Protein AF-A0A929J485-F1 (afdb_monomer)

Nearest PDB structures (foldseek):
  4g6z-assembly1_A  TM=6.618E-01  e=1.091E-04  Burkholderia thailandensis E264
  2o5r-assembly1_A  TM=6.801E-01  e=1.210E-03  Thermotoga maritima
  8vc5-assembly1_B  TM=6.581E-01  e=8.660E-04  Pseudomonas aeruginosa PAO1
  8vc5-assembly1_A  TM=6.500E-01  e=1.058E-03  Pseudomonas aeruginosa PAO1
  1g59-assembly1_A  TM=6.738E-01  e=6.876E-03  Thermus thermophilus

Structure (mmCIF, N/CA/C/O backbone):
data_AF-A0A929J485-F1
#
_entry.id   AF-A0A929J485-F1
#
loop_
_atom_site.group_PDB
_atom_site.id
_atom_site.type_symbol
_atom_site.label_atom_id
_atom_site.label_alt_id
_atom_site.label_comp_id
_atom_site.label_asym_id
_atom_site.label_entity_id
_atom_site.label_seq_id
_atom_site.pdbx_PDB_ins_code
_atom_site.Cartn_x
_atom_site.Cartn_y
_atom_site.Cartn_z
_atom_site.occupancy
_atom_site.B_iso_or_equiv
_atom_site.auth_seq_id
_atom_site.auth_comp_id
_atom_site.auth_asym_id
_atom_site.auth_atom_id
_atom_site.pdbx_PDB_model_num
ATOM 1 N N . VAL A 1 1 ? -3.885 3.466 6.305 1.00 93.06 1 VAL A N 1
ATOM 2 C CA . VAL A 1 1 ? -3.602 2.458 5.254 1.00 93.06 1 VAL A CA 1
ATOM 3 C C . VAL A 1 1 ? -2.599 1.453 5.808 1.00 93.06 1 VAL A C 1
ATOM 5 O O . VAL A 1 1 ? -1.688 1.890 6.500 1.00 93.06 1 VAL A O 1
ATOM 8 N N . ARG A 1 2 ? -2.792 0.143 5.604 1.00 93.56 2 ARG A N 1
ATOM 9 C CA . ARG A 1 2 ? -1.919 -0.943 6.115 1.00 93.56 2 ARG A CA 1
ATOM 10 C C . ARG A 1 2 ? -2.146 -2.247 5.340 1.00 93.56 2 ARG A C 1
ATOM 12 O O . ARG A 1 2 ? -3.053 -2.266 4.529 1.00 93.56 2 ARG A O 1
ATOM 19 N N . GLY A 1 3 ? -1.383 -3.314 5.577 1.00 91.69 3 GLY A N 1
ATOM 20 C CA . GLY A 1 3 ? -1.604 -4.615 4.918 1.00 91.69 3 GLY A CA 1
ATOM 21 C C . GLY A 1 3 ? -2.921 -5.306 5.311 1.00 91.69 3 GLY A C 1
ATOM 22 O O . GLY A 1 3 ? -3.513 -5.012 6.361 1.00 91.69 3 GLY A O 1
ATOM 23 N N . SER A 1 4 ? -3.406 -6.216 4.459 1.00 92.12 4 SER A N 1
ATOM 24 C CA . SER A 1 4 ? -4.599 -7.035 4.724 1.00 92.12 4 SER A CA 1
ATOM 25 C C . SER A 1 4 ? -4.373 -8.119 5.782 1.00 92.12 4 SER A C 1
ATOM 27 O O . SER A 1 4 ? -5.336 -8.581 6.382 1.00 92.12 4 SER A O 1
ATOM 29 N N . ASP A 1 5 ? -3.123 -8.416 6.146 1.00 90.00 5 ASP A N 1
ATOM 30 C CA . ASP A 1 5 ? -2.787 -9.255 7.304 1.00 90.00 5 ASP A CA 1
ATOM 31 C C . ASP A 1 5 ? -3.284 -8.684 8.643 1.00 90.00 5 ASP A C 1
ATOM 33 O O 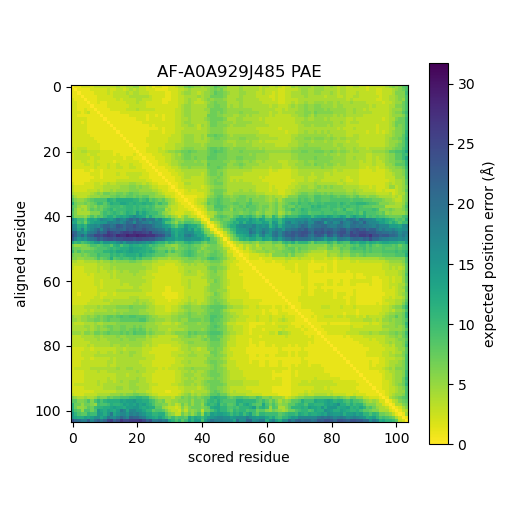. ASP A 1 5 ? -3.414 -9.409 9.625 1.00 90.00 5 ASP A O 1
ATOM 37 N N . LEU A 1 6 ? -3.603 -7.388 8.692 1.00 92.62 6 LEU A N 1
ATOM 38 C CA . LEU A 1 6 ? -4.169 -6.731 9.871 1.00 92.62 6 LEU A CA 1
ATOM 39 C C . LEU A 1 6 ? -5.697 -6.591 9.827 1.00 92.62 6 LEU A C 1
ATOM 41 O O . LEU A 1 6 ? -6.267 -5.963 10.725 1.00 92.62 6 LEU A O 1
ATOM 45 N N . LEU A 1 7 ? -6.370 -7.135 8.808 1.00 93.00 7 LEU A N 1
ATOM 46 C CA . LEU A 1 7 ? -7.811 -6.962 8.605 1.00 93.00 7 LEU A CA 1
ATOM 47 C C . LEU A 1 7 ? -8.619 -7.498 9.794 1.00 93.00 7 LEU A C 1
ATOM 49 O O . LEU A 1 7 ? -9.386 -6.734 10.384 1.00 93.00 7 LEU A O 1
ATOM 53 N N . ASP A 1 8 ? -8.327 -8.715 10.256 1.00 94.12 8 ASP A N 1
ATOM 54 C CA . ASP A 1 8 ? -9.014 -9.374 11.384 1.00 94.12 8 ASP A CA 1
ATOM 55 C C . ASP A 1 8 ? -8.795 -8.686 12.742 1.00 94.12 8 ASP A C 1
ATOM 57 O O . ASP A 1 8 ? -9.523 -8.899 13.717 1.00 94.12 8 ASP A O 1
ATOM 61 N N . SER A 1 9 ? -7.773 -7.836 12.841 1.00 96.62 9 SER A N 1
ATOM 62 C CA . SER A 1 9 ? -7.529 -7.036 14.043 1.00 96.62 9 SER A CA 1
ATOM 63 C C . SER A 1 9 ? -8.338 -5.737 14.058 1.00 96.62 9 SER A C 1
ATOM 65 O O . SER A 1 9 ? -8.525 -5.151 15.126 1.00 96.62 9 SER A O 1
ATOM 67 N N . SER A 1 10 ? -8.845 -5.283 12.909 1.00 96.75 10 SER A N 1
ATOM 68 C CA . SER A 1 10 ? -9.539 -3.994 12.780 1.00 96.75 10 SER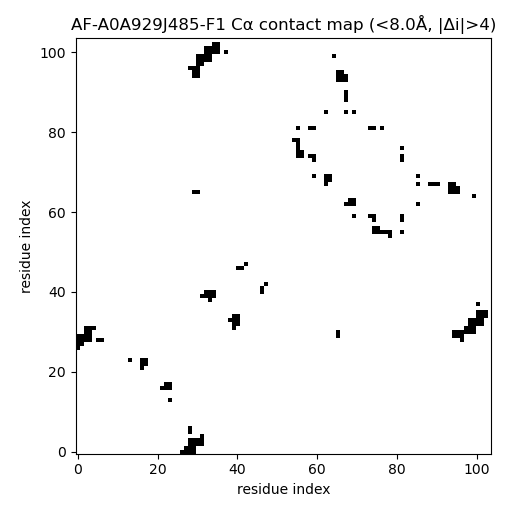 A CA 1
ATOM 69 C C . SER A 1 10 ? -10.815 -3.903 13.618 1.00 96.75 10 SER A C 1
ATOM 71 O O . SER A 1 10 ? -10.934 -2.918 14.345 1.00 96.75 10 SER A O 1
ATOM 73 N N . PRO A 1 11 ? -11.725 -4.902 13.638 1.00 97.25 11 PRO A N 1
ATOM 74 C CA . PRO A 1 11 ? -12.943 -4.812 14.448 1.00 97.25 11 PRO A CA 1
ATOM 75 C C . PRO A 1 11 ? -12.648 -4.642 15.943 1.00 97.25 11 PRO A C 1
ATOM 77 O O . PRO A 1 11 ? -13.251 -3.804 16.609 1.00 97.25 11 PRO A O 1
ATOM 80 N N . ARG A 1 12 ? -11.652 -5.374 16.463 1.00 97.81 12 ARG A N 1
ATOM 81 C CA . ARG A 1 12 ? -11.221 -5.271 17.867 1.00 97.81 12 ARG A CA 1
ATOM 82 C C . ARG A 1 12 ? -10.615 -3.904 18.184 1.00 97.81 12 ARG A C 1
ATOM 84 O O . ARG A 1 12 ? -10.884 -3.343 19.240 1.00 97.81 12 ARG A O 1
ATOM 91 N N . GLN A 1 13 ? -9.820 -3.355 17.267 1.00 97.12 13 GLN A N 1
ATOM 92 C CA . GLN A 1 13 ? -9.234 -2.021 17.422 1.00 97.12 13 GLN A CA 1
ATOM 93 C C . GLN A 1 13 ? -10.294 -0.916 17.375 1.00 97.12 13 GLN A C 1
ATOM 95 O O . GLN A 1 13 ? -10.212 0.019 18.166 1.00 97.12 13 GLN A O 1
ATOM 100 N N . ILE A 1 14 ? -11.288 -1.031 16.490 1.00 97.94 14 ILE A N 1
ATOM 101 C CA . ILE A 1 14 ? -12.422 -0.100 16.412 1.00 97.94 14 ILE A CA 1
ATOM 102 C C . ILE A 1 14 ? -13.223 -0.147 17.713 1.00 97.94 14 ILE A C 1
ATOM 104 O O . ILE A 1 14 ? -13.501 0.897 18.295 1.00 97.94 14 ILE A O 1
ATOM 108 N N . TYR A 1 15 ? -13.532 -1.346 18.211 1.00 98.12 15 TYR A N 1
ATOM 109 C CA . TYR A 1 15 ? -14.254 -1.503 19.471 1.00 98.12 15 TYR A CA 1
ATOM 110 C C . TYR A 1 15 ? -13.509 -0.853 20.646 1.00 98.12 15 TYR A C 1
ATOM 112 O O . TYR A 1 15 ? -14.095 -0.098 21.418 1.00 98.12 15 TYR A O 1
ATOM 120 N N . LEU A 1 16 ? -12.192 -1.060 20.740 1.00 98.25 16 LEU A N 1
ATOM 121 C CA . LEU A 1 16 ? -11.375 -0.408 21.762 1.00 98.25 16 LEU A CA 1
ATOM 122 C C . LEU A 1 16 ? -11.378 1.125 21.628 1.00 98.25 16 LEU A C 1
ATOM 124 O O . LEU A 1 16 ? -11.495 1.819 22.633 1.00 98.25 16 LEU A O 1
ATOM 128 N N . GLN A 1 17 ? -11.277 1.664 20.408 1.00 98.06 17 GLN A N 1
ATOM 129 C CA . GLN A 1 17 ? -11.353 3.114 20.176 1.00 98.06 17 GLN A CA 1
ATOM 130 C C . GLN A 1 17 ? -12.681 3.695 20.661 1.00 98.06 17 GLN A C 1
ATOM 132 O O . GLN A 1 17 ? -12.679 4.732 21.317 1.00 98.06 17 GLN A O 1
ATOM 137 N N . GLN A 1 18 ? -13.790 3.004 20.391 1.00 97.94 18 GLN A N 1
ATOM 138 C CA . GLN A 1 18 ? -15.120 3.416 20.834 1.00 97.94 18 GLN A CA 1
ATOM 139 C C . GLN A 1 18 ? -15.226 3.440 22.363 1.00 97.94 18 GLN A C 1
ATOM 141 O O . GLN A 1 18 ? -15.720 4.418 22.917 1.00 97.94 18 GLN A O 1
ATOM 146 N N . LEU A 1 19 ? -14.707 2.415 23.050 1.00 98.44 19 LEU A N 1
ATOM 147 C CA . LEU A 1 19 ? -14.681 2.374 24.518 1.00 98.44 19 LEU A CA 1
ATOM 148 C C . LEU A 1 19 ? -13.847 3.506 25.130 1.00 98.44 19 LEU A C 1
ATOM 150 O O . LEU A 1 19 ? -14.179 4.007 26.200 1.00 98.44 19 LEU A O 1
ATOM 154 N N . LEU A 1 20 ? -12.771 3.907 24.454 1.00 98.38 20 LEU A N 1
ATOM 155 C CA . LEU A 1 20 ? -11.885 4.984 24.895 1.00 98.38 20 LEU A CA 1
ATOM 156 C C . LEU A 1 20 ? -12.345 6.379 24.436 1.00 98.38 20 LEU A C 1
ATOM 158 O O . LEU A 1 20 ? -11.683 7.366 24.747 1.00 98.38 20 LEU A O 1
ATOM 162 N N . GLY A 1 21 ? -13.463 6.483 23.707 1.00 98.00 21 GLY A N 1
ATOM 163 C CA . GLY A 1 21 ? -13.990 7.757 23.211 1.00 98.00 21 GLY A CA 1
ATOM 164 C C . GLY A 1 21 ? -13.168 8.391 22.082 1.00 98.00 21 GLY A C 1
ATOM 165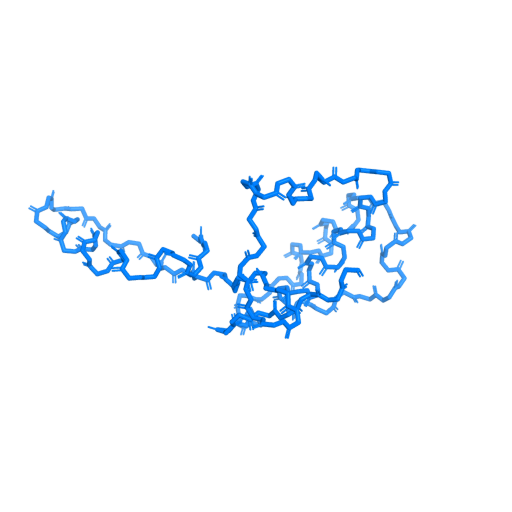 O O . GLY A 1 21 ? -13.247 9.600 21.875 1.00 98.00 21 GLY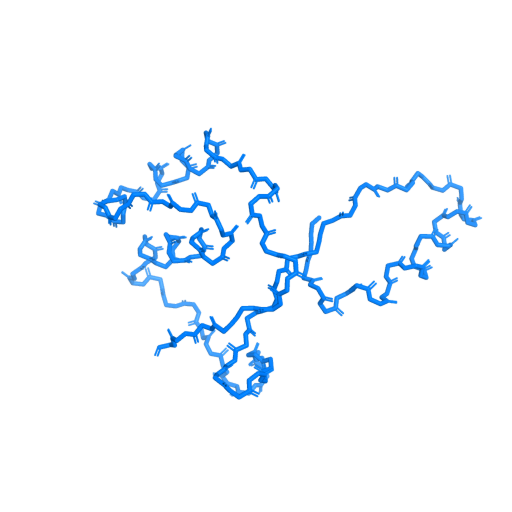 A O 1
ATOM 166 N N . TYR A 1 22 ? -12.372 7.605 21.353 1.00 98.12 22 TYR A N 1
ATOM 167 C CA . TYR A 1 22 ? -11.607 8.083 20.201 1.00 98.12 22 TYR A CA 1
ATOM 168 C C . TYR A 1 22 ? -12.420 8.034 18.903 1.00 98.12 22 TYR A C 1
ATOM 170 O O . TYR A 1 22 ? -13.234 7.136 18.683 1.00 98.12 22 TYR A O 1
ATOM 178 N N . THR A 1 23 ? -12.141 8.967 17.991 1.00 97.12 23 THR A N 1
ATOM 179 C CA . THR A 1 23 ? -12.694 8.954 16.630 1.00 97.12 23 THR A CA 1
ATOM 180 C C . THR A 1 23 ? -12.188 7.744 15.845 1.00 97.12 23 THR A C 1
ATOM 182 O O . THR A 1 23 ? -10.987 7.474 15.824 1.00 97.12 23 THR A O 1
ATOM 185 N N . THR A 1 24 ? -13.087 7.050 15.141 1.00 96.38 24 THR A N 1
ATOM 186 C CA . THR A 1 24 ? -12.722 5.941 14.248 1.00 96.38 24 THR A CA 1
ATOM 187 C C . THR A 1 24 ? -12.237 6.467 12.888 1.00 96.38 24 THR A C 1
ATOM 189 O O . THR A 1 24 ? -13.004 7.141 12.198 1.00 96.38 24 THR A O 1
ATOM 192 N N . PRO A 1 25 ? -10.992 6.176 12.463 1.00 94.81 25 PRO A N 1
ATOM 193 C CA . PRO A 1 25 ? -10.486 6.601 11.162 1.00 94.81 25 PRO A CA 1
ATOM 194 C C . PRO A 1 25 ? -11.024 5.723 10.022 1.00 94.81 25 PRO A C 1
ATOM 196 O O . PRO A 1 25 ? -11.489 4.603 10.233 1.00 94.81 25 PRO A O 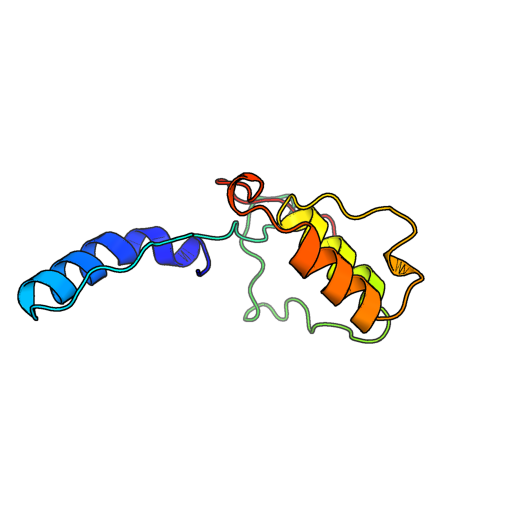1
ATOM 199 N N . GLY A 1 26 ? -10.887 6.201 8.783 1.00 94.12 26 GLY A N 1
ATOM 200 C CA . GLY A 1 26 ? -11.066 5.362 7.597 1.00 94.12 26 GLY A CA 1
ATOM 201 C C . GLY A 1 26 ? -9.945 4.323 7.470 1.00 94.12 26 GLY A C 1
ATOM 202 O O . GLY A 1 26 ? -8.763 4.648 7.615 1.00 94.12 26 GLY A O 1
ATOM 203 N N . TYR A 1 27 ? -10.305 3.073 7.171 1.00 93.88 27 TYR A N 1
ATOM 204 C CA . TYR A 1 27 ? -9.358 1.975 6.968 1.00 93.88 27 TYR A CA 1
ATOM 205 C C . TYR A 1 27 ? -9.248 1.605 5.488 1.00 93.88 27 TYR A C 1
ATOM 207 O O . TYR A 1 27 ? -10.237 1.538 4.768 1.00 93.88 27 TYR A O 1
ATOM 215 N N . CYS A 1 28 ? -8.023 1.325 5.055 1.00 93.19 28 CYS A N 1
ATOM 216 C CA . CYS A 1 28 ? -7.715 0.743 3.755 1.00 93.19 28 CYS A CA 1
ATOM 217 C C . CYS A 1 28 ? -6.648 -0.329 3.982 1.00 93.19 28 CYS A C 1
ATOM 219 O O . CYS A 1 28 ? -5.631 -0.058 4.643 1.00 93.19 28 CYS A O 1
ATOM 221 N N . HIS A 1 29 ? -6.928 -1.528 3.476 1.00 94.62 29 HIS A N 1
ATOM 222 C CA . HIS A 1 29 ? -6.092 -2.711 3.597 1.00 94.62 29 HIS A CA 1
ATOM 223 C C . HIS A 1 29 ? -5.496 -3.050 2.232 1.00 94.62 29 HIS A C 1
ATOM 225 O O . HIS A 1 29 ? -6.229 -3.363 1.302 1.00 94.62 29 HIS A O 1
ATOM 231 N N . LEU A 1 30 ? -4.176 -2.947 2.118 1.00 93.50 30 LEU A N 1
ATOM 232 C CA . LEU A 1 30 ? -3.424 -3.241 0.905 1.00 93.50 30 LEU A CA 1
ATOM 233 C C . LEU A 1 30 ? -3.310 -4.757 0.706 1.00 93.50 30 LEU A C 1
ATOM 235 O O . LEU A 1 30 ? -3.176 -5.481 1.700 1.00 93.50 30 LEU A O 1
ATOM 239 N N . PRO A 1 31 ? -3.315 -5.235 -0.548 1.00 91.75 31 PRO A N 1
ATOM 240 C CA . PRO A 1 31 ? -3.192 -6.654 -0.847 1.00 91.75 31 PRO A CA 1
ATOM 241 C C . PRO A 1 31 ? -1.850 -7.208 -0.363 1.00 91.75 31 PRO A C 1
ATOM 243 O O . PRO A 1 31 ? -0.826 -6.520 -0.413 1.00 91.75 31 PRO A O 1
ATOM 246 N N . LEU A 1 32 ? -1.844 -8.464 0.092 1.00 90.19 32 LEU A N 1
ATOM 247 C CA . LEU A 1 32 ? -0.593 -9.150 0.397 1.00 90.19 32 LEU A CA 1
ATOM 248 C C . LEU A 1 32 ? 0.070 -9.642 -0.883 1.00 90.19 32 LEU A C 1
ATOM 250 O O . LEU A 1 32 ? -0.581 -10.169 -1.787 1.00 90.19 32 LEU A O 1
ATOM 254 N N . ALA A 1 33 ? 1.384 -9.474 -0.888 1.00 87.56 33 ALA A N 1
ATOM 255 C CA . ALA A 1 33 ? 2.316 -10.153 -1.761 1.00 87.56 33 ALA A CA 1
ATOM 256 C C . ALA A 1 33 ? 2.368 -11.644 -1.398 1.00 87.56 33 ALA A C 1
ATOM 258 O O . ALA A 1 33 ? 2.739 -11.991 -0.269 1.00 87.56 33 ALA A O 1
ATOM 259 N N . VAL A 1 34 ? 2.000 -12.501 -2.345 1.00 86.25 34 VAL A N 1
ATOM 260 C CA . VAL A 1 34 ? 2.086 -13.961 -2.210 1.00 86.25 34 VAL A CA 1
ATOM 261 C C . VAL A 1 34 ? 2.906 -14.562 -3.352 1.00 86.25 34 VAL A C 1
ATOM 263 O O . VAL A 1 34 ? 3.049 -13.923 -4.396 1.00 86.25 34 VAL A O 1
ATOM 266 N N . ASP A 1 35 ? 3.471 -15.747 -3.132 1.00 83.12 35 ASP A N 1
ATOM 267 C CA . ASP A 1 35 ? 4.094 -16.554 -4.186 1.00 83.12 35 ASP A CA 1
ATOM 268 C C . ASP A 1 35 ? 3.038 -17.258 -5.066 1.00 83.12 35 ASP A C 1
ATOM 270 O O . ASP A 1 35 ? 1.828 -17.078 -4.876 1.00 83.12 35 ASP A O 1
ATOM 274 N N . ASP A 1 36 ? 3.497 -18.051 -6.038 1.00 81.31 36 ASP A N 1
ATOM 275 C CA . ASP A 1 36 ? 2.631 -18.803 -6.958 1.00 81.31 36 ASP A CA 1
ATOM 276 C C . ASP A 1 36 ? 1.746 -19.842 -6.245 1.00 81.31 36 ASP A C 1
ATOM 278 O O . ASP A 1 36 ? 0.651 -20.149 -6.720 1.00 81.31 36 ASP A O 1
ATOM 282 N N . ASP A 1 37 ? 2.179 -20.333 -5.082 1.00 81.12 37 ASP A N 1
ATOM 283 C CA . ASP A 1 37 ? 1.438 -21.271 -4.234 1.00 81.1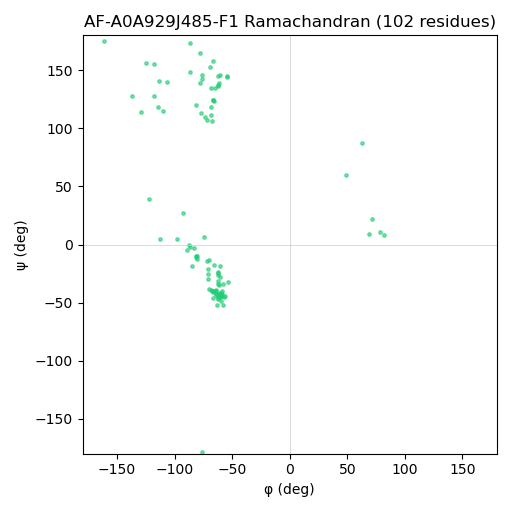2 37 ASP A CA 1
ATOM 284 C C . ASP A 1 37 ? 0.483 -20.553 -3.254 1.00 81.12 37 ASP A C 1
ATOM 286 O O . ASP A 1 37 ? -0.268 -21.191 -2.511 1.00 81.12 37 ASP A O 1
ATOM 290 N N . GLY A 1 38 ? 0.470 -19.215 -3.255 1.00 78.56 38 GLY A N 1
ATOM 291 C CA . GLY A 1 38 ? -0.366 -18.387 -2.390 1.00 78.56 38 GLY A CA 1
ATOM 292 C C . GLY A 1 38 ? 0.194 -18.170 -0.981 1.00 78.56 38 GLY A C 1
ATOM 293 O O . GLY A 1 38 ? -0.496 -17.587 -0.136 1.00 78.56 38 GLY A O 1
ATOM 294 N N . ASN A 1 39 ? 1.432 -18.585 -0.709 1.00 79.75 39 ASN A N 1
ATOM 295 C CA . ASN A 1 39 ? 2.080 -18.352 0.575 1.00 79.75 39 ASN A CA 1
ATOM 296 C C . ASN A 1 39 ? 2.542 -16.898 0.690 1.00 79.75 39 ASN A C 1
ATOM 298 O O . ASN A 1 39 ? 3.011 -16.272 -0.261 1.00 79.75 39 ASN A O 1
ATOM 302 N N . LYS A 1 40 ? 2.419 -16.336 1.896 1.00 77.62 40 LYS A N 1
ATOM 303 C CA . LYS A 1 40 ? 2.850 -14.963 2.181 1.00 77.62 40 LYS A CA 1
ATOM 304 C C . LYS A 1 40 ? 4.367 -14.865 2.074 1.00 77.62 40 LYS A C 1
ATOM 306 O O . LYS A 1 40 ? 5.081 -15.502 2.843 1.00 77.62 40 LYS A O 1
ATOM 311 N N . ILE A 1 41 ? 4.845 -13.950 1.237 1.00 75.06 41 ILE A N 1
ATOM 312 C CA . ILE A 1 41 ? 6.270 -13.626 1.174 1.00 75.06 41 ILE A CA 1
ATOM 313 C C . ILE A 1 41 ? 6.650 -12.923 2.485 1.00 75.06 41 ILE A C 1
ATOM 315 O O . ILE A 1 41 ? 6.183 -11.815 2.776 1.00 75.06 41 ILE A O 1
ATOM 319 N N . SER A 1 42 ? 7.459 -13.583 3.318 1.00 65.69 42 SER A N 1
ATOM 320 C CA . SER A 1 42 ? 7.829 -13.091 4.647 1.00 65.69 42 SER A CA 1
ATOM 321 C C . SER A 1 42 ? 9.319 -12.755 4.743 1.00 65.69 42 SER A C 1
ATOM 323 O O . SER A 1 42 ? 10.181 -13.474 4.242 1.00 65.69 42 SER A O 1
ATOM 325 N N . LYS A 1 43 ? 9.641 -11.662 5.450 1.00 63.72 43 LYS A N 1
ATOM 326 C CA . LYS A 1 43 ? 11.034 -11.263 5.739 1.00 63.72 43 LYS A CA 1
ATOM 327 C C . LYS A 1 43 ? 11.783 -12.305 6.585 1.00 63.72 43 LYS A C 1
ATOM 329 O O . LYS A 1 43 ? 13.008 -12.332 6.585 1.00 63.72 43 LYS A O 1
ATOM 334 N N . SER A 1 44 ? 11.045 -13.126 7.333 1.00 57.06 44 SER A N 1
ATOM 335 C CA . SER A 1 44 ? 11.543 -14.158 8.249 1.00 57.06 44 SER A CA 1
ATOM 336 C C . SER A 1 44 ? 12.160 -15.364 7.538 1.00 57.06 44 SER A C 1
ATOM 338 O O . SER A 1 44 ? 13.044 -15.997 8.102 1.00 57.06 44 SER A O 1
ATOM 340 N N . GLU A 1 45 ? 11.762 -15.649 6.299 1.00 54.66 45 GLU A N 1
ATOM 341 C CA . GLU A 1 45 ? 12.280 -16.779 5.511 1.00 54.66 45 GLU A CA 1
ATOM 342 C C . GLU A 1 45 ? 13.467 -16.377 4.615 1.00 54.66 45 GLU A C 1
ATOM 344 O O . GLU A 1 45 ? 13.679 -16.936 3.545 1.00 54.66 45 GLU A O 1
ATOM 349 N N . GLY A 1 46 ? 14.231 -15.349 5.009 1.00 51.44 46 GLY A N 1
ATOM 350 C CA . GLY A 1 46 ? 15.298 -14.781 4.171 1.00 51.44 46 GLY A CA 1
ATOM 351 C C . GLY A 1 46 ? 14.779 -14.040 2.928 1.00 51.44 46 GLY A C 1
ATOM 352 O O . GLY A 1 46 ? 15.565 -13.652 2.064 1.00 51.44 46 GLY A O 1
ATOM 353 N N . GLY A 1 47 ? 13.461 -13.834 2.841 1.00 51.84 47 GLY A N 1
ATOM 354 C CA . GLY A 1 47 ? 12.761 -13.295 1.685 1.00 51.84 47 GLY A CA 1
ATOM 355 C C . GLY A 1 47 ? 12.980 -11.797 1.483 1.00 51.84 47 GLY A C 1
ATOM 356 O O . GLY A 1 47 ? 12.438 -10.967 2.213 1.00 51.84 47 GLY A O 1
ATOM 357 N N . ALA A 1 48 ? 13.731 -11.491 0.425 1.00 60.16 48 ALA A N 1
ATOM 358 C CA . ALA A 1 48 ? 13.758 -10.234 -0.320 1.00 60.16 48 ALA A CA 1
ATOM 359 C C . ALA A 1 48 ? 14.204 -8.977 0.453 1.00 60.16 48 ALA A C 1
ATOM 361 O O . ALA A 1 48 ? 13.405 -8.160 0.920 1.00 60.16 48 ALA A O 1
ATOM 362 N N . SER A 1 49 ? 15.518 -8.737 0.480 1.00 70.62 49 SER A N 1
ATOM 363 C CA . SER A 1 49 ? 16.027 -7.370 0.614 1.00 70.62 49 SER A CA 1
ATOM 364 C C . SER A 1 49 ? 15.582 -6.541 -0.591 1.00 70.62 49 SER A C 1
ATOM 366 O O . SER A 1 49 ? 15.694 -6.994 -1.729 1.00 70.62 49 SER A O 1
ATOM 368 N N . VAL A 1 50 ? 15.127 -5.311 -0.357 1.00 79.25 50 VAL A N 1
ATOM 369 C CA . VAL A 1 50 ? 14.829 -4.367 -1.439 1.00 79.25 50 VAL A CA 1
ATOM 370 C C . VAL A 1 50 ? 16.137 -3.979 -2.132 1.00 79.25 50 VAL A C 1
ATOM 372 O O . VAL A 1 50 ? 16.937 -3.226 -1.577 1.00 79.25 50 VAL A O 1
ATOM 375 N N . GLU A 1 51 ? 16.367 -4.496 -3.339 1.00 82.38 51 GLU A N 1
ATOM 376 C CA . GLU A 1 51 ? 17.521 -4.107 -4.149 1.00 82.38 51 GLU A CA 1
ATOM 377 C C . GLU A 1 51 ? 17.271 -2.736 -4.790 1.00 82.38 51 GLU A C 1
ATOM 379 O O . GLU A 1 51 ? 16.423 -2.565 -5.665 1.00 82.38 51 GLU A O 1
ATOM 384 N N . ILE A 1 52 ? 18.040 -1.735 -4.362 1.00 87.00 52 ILE A N 1
ATOM 385 C CA . ILE A 1 52 ? 17.862 -0.344 -4.805 1.00 87.00 52 ILE A CA 1
ATOM 386 C C . ILE A 1 52 ? 18.543 -0.025 -6.143 1.00 87.00 52 ILE A C 1
ATOM 388 O O . ILE A 1 52 ? 18.413 1.092 -6.641 1.00 87.00 52 ILE A O 1
ATOM 392 N N . LYS A 1 53 ? 19.263 -0.988 -6.734 1.00 89.62 53 LYS A N 1
ATOM 393 C CA . LYS A 1 53 ? 19.955 -0.822 -8.021 1.00 89.62 53 LYS A CA 1
ATOM 394 C C . LYS A 1 53 ? 18.984 -0.524 -9.169 1.00 89.62 53 LYS A C 1
ATOM 396 O O . LYS A 1 53 ? 19.339 0.209 -10.084 1.00 89.62 53 LYS A O 1
ATOM 401 N N . TYR A 1 54 ? 17.765 -1.059 -9.091 1.00 89.25 54 TYR A N 1
ATOM 402 C CA . TYR A 1 54 ? 16.696 -0.882 -10.079 1.00 89.25 54 TYR A CA 1
ATOM 403 C C . TYR A 1 54 ? 15.441 -0.276 -9.434 1.00 89.25 54 TYR A C 1
ATOM 405 O O . TYR A 1 54 ? 14.317 -0.697 -9.711 1.00 89.25 54 TYR A O 1
ATOM 413 N N . LYS A 1 55 ? 15.639 0.682 -8.520 1.00 93.50 55 LYS A N 1
ATOM 414 C CA . LYS A 1 55 ? 14.581 1.276 -7.688 1.00 93.50 55 LYS A CA 1
ATOM 415 C C . LYS A 1 55 ? 13.452 1.921 -8.499 1.00 93.50 55 LYS A C 1
ATOM 417 O O . LYS A 1 55 ? 12.306 1.824 -8.080 1.00 93.50 55 LYS A O 1
ATOM 422 N N . GLU A 1 56 ? 13.741 2.516 -9.654 1.00 96.00 56 GLU A N 1
ATOM 423 C CA . GLU A 1 56 ? 12.747 3.117 -10.551 1.00 96.00 56 GLU A CA 1
ATOM 424 C C . GLU A 1 56 ? 11.785 2.045 -11.084 1.00 96.00 56 GLU A C 1
ATOM 426 O O . GLU A 1 56 ? 10.571 2.126 -10.890 1.00 96.00 56 GLU A O 1
ATOM 431 N N . LYS A 1 57 ? 12.336 0.957 -11.636 1.00 94.19 57 LYS A N 1
ATOM 432 C CA . LYS A 1 57 ? 11.563 -0.214 -12.083 1.00 94.19 57 LYS A CA 1
ATOM 433 C C . LYS A 1 57 ? 10.794 -0.857 -10.937 1.00 94.19 57 LYS A C 1
ATOM 435 O O . LYS A 1 57 ? 9.639 -1.240 -11.110 1.00 94.19 57 LYS A O 1
ATOM 440 N N . LEU A 1 58 ? 11.417 -0.974 -9.765 1.00 93.31 58 LEU A N 1
ATOM 441 C CA . LEU A 1 58 ? 10.771 -1.538 -8.585 1.00 93.31 58 LEU A CA 1
ATOM 442 C C . LEU A 1 58 ? 9.587 -0.682 -8.117 1.00 93.31 58 LEU A C 1
ATOM 444 O O . LEU A 1 58 ? 8.549 -1.227 -7.738 1.00 93.31 58 LEU A O 1
ATOM 448 N N . LEU A 1 59 ? 9.715 0.644 -8.173 1.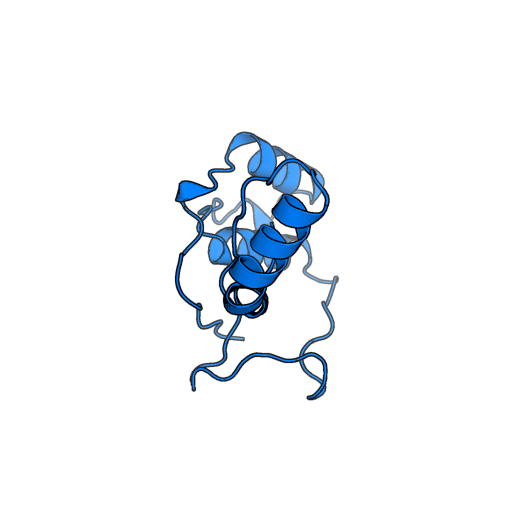00 95.25 59 LEU A N 1
ATOM 449 C CA . LEU A 1 59 ? 8.640 1.562 -7.821 1.00 95.25 59 LEU A CA 1
ATOM 450 C C . LEU A 1 59 ? 7.479 1.451 -8.816 1.00 95.25 59 LEU A C 1
ATOM 452 O O . LEU A 1 59 ? 6.342 1.272 -8.385 1.00 95.25 59 LEU A O 1
ATOM 456 N N . CYS A 1 60 ? 7.750 1.434 -10.125 1.00 96.56 60 CYS A N 1
ATOM 457 C CA . CYS A 1 60 ? 6.722 1.198 -11.146 1.00 96.56 60 CYS A CA 1
ATOM 458 C C . CYS A 1 60 ? 6.030 -0.164 -10.970 1.00 96.56 60 CYS A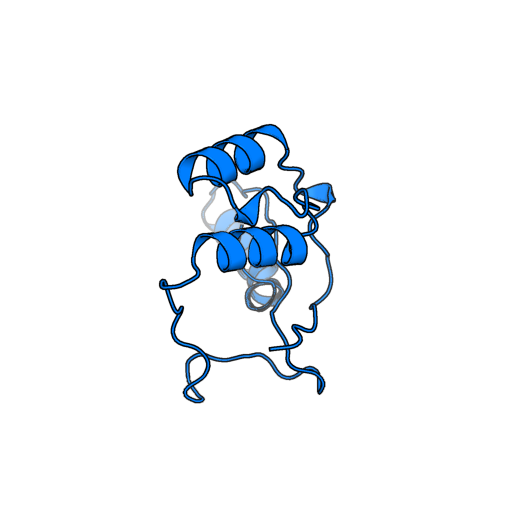 C 1
ATOM 460 O O . CYS A 1 60 ? 4.802 -0.234 -10.984 1.00 96.56 60 CYS A O 1
ATOM 462 N N . LYS A 1 61 ? 6.784 -1.241 -10.702 1.00 93.81 61 LYS A N 1
ATOM 463 C CA . LYS A 1 61 ? 6.207 -2.556 -10.367 1.00 93.81 61 LYS A CA 1
ATOM 464 C C . LYS A 1 61 ? 5.317 -2.495 -9.122 1.00 93.81 61 LYS A C 1
ATOM 466 O O . LYS A 1 61 ? 4.247 -3.097 -9.111 1.00 93.81 61 LYS A O 1
ATOM 471 N N . SER A 1 62 ? 5.719 -1.748 -8.096 1.00 93.88 62 SER A N 1
ATOM 472 C CA . SER A 1 62 ? 4.922 -1.566 -6.875 1.00 93.88 62 SER A CA 1
ATOM 473 C C . SER A 1 62 ? 3.621 -0.803 -7.151 1.00 93.88 62 SER A C 1
ATOM 475 O O . SER A 1 62 ? 2.566 -1.177 -6.644 1.00 93.88 62 SER A O 1
ATOM 477 N N . LEU A 1 63 ? 3.662 0.227 -8.000 1.00 96.56 63 LEU A N 1
ATOM 478 C CA . LEU A 1 63 ? 2.473 0.965 -8.439 1.00 96.56 63 LEU A CA 1
ATOM 479 C C . LEU A 1 63 ? 1.521 0.069 -9.244 1.00 96.56 63 LEU A C 1
ATOM 481 O O . LEU A 1 63 ? 0.319 0.061 -8.986 1.00 96.56 63 LEU A O 1
ATOM 485 N N . ALA A 1 64 ? 2.052 -0.744 -10.161 1.00 95.62 64 ALA A N 1
ATOM 486 C CA . ALA A 1 64 ? 1.273 -1.726 -10.915 1.00 95.62 64 ALA A CA 1
ATOM 487 C C . ALA A 1 64 ? 0.662 -2.812 -10.005 1.00 95.62 64 ALA A C 1
ATOM 489 O O . ALA A 1 64 ? -0.504 -3.187 -10.161 1.00 95.62 64 ALA A O 1
ATOM 490 N N . PHE A 1 65 ? 1.409 -3.278 -8.999 1.00 94.38 65 PHE A N 1
ATOM 491 C CA . PHE A 1 65 ? 0.898 -4.182 -7.965 1.00 94.38 65 PHE A CA 1
ATOM 492 C C . PHE A 1 65 ? -0.311 -3.567 -7.243 1.00 94.38 65 PHE A C 1
ATOM 494 O O . PHE A 1 65 ? -1.353 -4.216 -7.126 1.00 94.38 65 PHE A O 1
ATOM 501 N N . LEU A 1 66 ? -0.212 -2.283 -6.880 1.00 95.44 66 LEU A N 1
ATOM 502 C CA . LEU A 1 66 ? -1.281 -1.473 -6.283 1.00 95.44 66 LEU A CA 1
ATOM 503 C C . LEU A 1 66 ? -2.376 -1.036 -7.279 1.00 95.44 66 LEU A C 1
ATOM 505 O O . LEU A 1 66 ? -3.250 -0.255 -6.908 1.00 95.44 66 LEU A O 1
ATOM 509 N N . GLY A 1 67 ? -2.349 -1.523 -8.523 1.00 95.88 67 GLY A N 1
ATOM 510 C CA . GLY A 1 67 ? -3.387 -1.286 -9.531 1.00 95.88 67 GLY A CA 1
ATOM 511 C C . GLY A 1 67 ? -3.338 0.080 -10.222 1.00 95.88 67 GLY A C 1
ATOM 512 O O . GLY A 1 67 ? -4.273 0.418 -10.936 1.00 95.88 67 GLY A O 1
ATOM 513 N N . GLN A 1 68 ? -2.269 0.861 -10.042 1.00 96.00 68 GLN A N 1
ATOM 514 C CA . GLN A 1 68 ? -2.199 2.247 -10.526 1.00 96.00 68 GLN A CA 1
ATOM 515 C C . GLN A 1 68 ? -1.857 2.375 -12.025 1.00 96.00 68 GLN A C 1
ATOM 517 O O . GLN A 1 68 ? -1.977 3.460 -12.570 1.00 96.00 68 GLN A O 1
ATOM 522 N N . ASN A 1 69 ? -1.467 1.286 -12.703 1.00 95.06 69 ASN A N 1
ATOM 523 C CA . ASN A 1 69 ? -1.167 1.233 -14.148 1.00 95.06 69 ASN A CA 1
ATOM 524 C C . ASN A 1 69 ? -0.216 2.347 -14.659 1.00 95.06 69 ASN A C 1
ATOM 526 O O . ASN A 1 69 ? -0.610 3.134 -15.523 1.00 95.06 69 ASN A O 1
ATOM 530 N N . PRO A 1 70 ? 1.028 2.442 -14.145 1.00 96.69 70 PRO A N 1
ATOM 531 C CA . PRO A 1 70 ? 2.019 3.377 -14.682 1.00 96.69 70 PRO A CA 1
ATOM 532 C C . PRO A 1 70 ? 2.341 3.097 -16.161 1.00 96.69 70 PRO A C 1
ATOM 534 O O . PRO A 1 70 ? 2.368 1.926 -16.541 1.00 96.69 70 PRO A O 1
ATOM 537 N N . PRO A 1 71 ? 2.629 4.131 -16.977 1.00 96.69 71 PRO A N 1
ATOM 538 C CA . PRO A 1 71 ? 3.172 3.958 -18.324 1.00 96.69 71 PRO A CA 1
ATOM 539 C C . PRO A 1 71 ? 4.454 3.114 -18.324 1.00 96.69 71 PRO A C 1
ATOM 541 O O . PRO A 1 71 ? 5.264 3.216 -17.399 1.00 96.69 71 PRO A O 1
ATOM 544 N N . ASP A 1 72 ? 4.655 2.310 -19.369 1.00 93.00 72 ASP A N 1
ATOM 545 C CA . ASP A 1 72 ? 5.788 1.375 -19.462 1.00 93.00 72 ASP A CA 1
ATOM 546 C C . ASP A 1 72 ? 7.156 2.091 -19.450 1.00 93.00 72 ASP A C 1
ATOM 548 O O . ASP A 1 72 ? 8.122 1.605 -18.855 1.00 93.00 72 ASP A O 1
ATOM 552 N N . ASP A 1 73 ? 7.225 3.278 -20.055 1.00 96.12 73 ASP A N 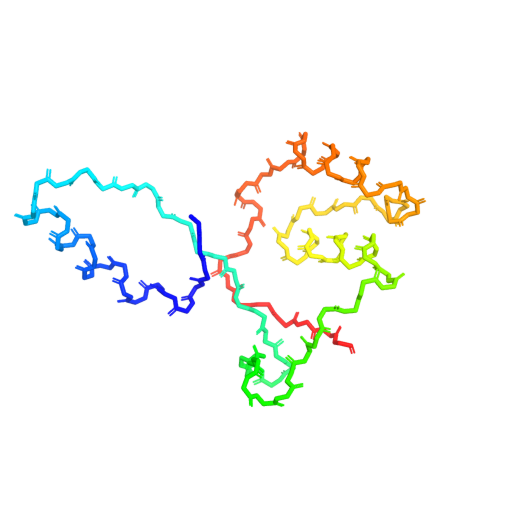1
ATOM 553 C CA . ASP A 1 73 ? 8.416 4.129 -20.157 1.00 96.12 73 ASP A CA 1
ATOM 554 C C . ASP A 1 73 ? 8.674 4.979 -18.901 1.00 96.12 73 ASP A C 1
ATOM 556 O O . ASP A 1 73 ? 9.759 5.539 -18.731 1.00 96.12 73 ASP A O 1
ATOM 560 N N . LEU A 1 74 ? 7.724 5.036 -17.959 1.00 96.38 74 LEU A N 1
ATOM 561 C CA . LEU A 1 74 ? 7.878 5.816 -16.727 1.00 96.38 74 LEU A CA 1
ATOM 562 C C . LEU A 1 74 ? 9.072 5.327 -15.891 1.00 96.38 74 LEU A C 1
ATOM 564 O O . LEU A 1 74 ? 9.701 6.110 -15.180 1.00 96.38 74 LEU A O 1
ATOM 568 N N . SER A 1 75 ? 9.426 4.045 -16.008 1.00 95.50 75 SER A N 1
ATOM 569 C CA . SER A 1 75 ? 10.567 3.462 -15.296 1.00 95.50 75 SER A CA 1
ATOM 570 C C . SER A 1 75 ? 11.943 3.928 -15.795 1.00 95.50 75 SER A C 1
ATOM 572 O O . SER A 1 75 ? 12.929 3.722 -15.085 1.00 95.50 75 SER A O 1
ATOM 574 N N . ASP A 1 76 ? 12.011 4.581 -16.960 1.00 96.50 76 ASP A N 1
ATOM 575 C CA . ASP A 1 76 ? 13.231 5.194 -17.505 1.00 96.50 76 ASP A CA 1
ATOM 576 C C . ASP A 1 76 ? 13.418 6.654 -17.035 1.00 96.50 76 ASP A C 1
ATOM 578 O O . ASP A 1 76 ? 14.441 7.284 -17.315 1.00 96.50 76 ASP A O 1
ATOM 582 N N . SER A 1 77 ? 12.438 7.199 -16.303 1.00 95.94 77 SER A N 1
ATOM 583 C CA . SER A 1 77 ? 12.463 8.557 -15.746 1.00 95.94 77 SER A CA 1
ATOM 584 C C . SER A 1 77 ? 13.150 8.622 -14.377 1.00 95.94 77 SER A C 1
ATOM 586 O O . SER A 1 77 ? 13.488 7.607 -13.767 1.00 95.94 77 SER A O 1
ATOM 588 N N . SER A 1 78 ? 13.353 9.835 -13.846 1.00 96.31 78 SER A N 1
ATOM 589 C CA . SER A 1 78 ? 13.903 9.991 -12.498 1.00 96.31 78 SER A CA 1
ATOM 590 C C . SER A 1 78 ? 12.902 9.532 -11.431 1.00 96.31 78 SER A C 1
ATOM 592 O O . SER A 1 78 ? 11.690 9.655 -11.600 1.00 96.31 78 SER A O 1
ATOM 594 N N . ILE A 1 79 ? 13.397 9.091 -10.270 1.00 96.19 79 ILE A N 1
ATOM 595 C CA . ILE A 1 79 ? 12.535 8.713 -9.137 1.00 96.19 79 ILE A CA 1
ATOM 596 C C . ILE A 1 79 ? 11.547 9.828 -8.741 1.00 96.19 79 ILE A C 1
ATOM 598 O O . ILE A 1 79 ? 10.434 9.544 -8.305 1.00 96.19 79 ILE A O 1
ATOM 602 N N . ASN A 1 80 ? 11.937 11.096 -8.914 1.00 97.75 80 ASN A N 1
ATOM 603 C CA . ASN A 1 80 ? 11.088 12.244 -8.609 1.00 97.75 80 ASN A CA 1
ATOM 604 C C . ASN A 1 80 ? 9.931 12.371 -9.602 1.00 97.75 80 ASN A C 1
ATOM 606 O O . ASN A 1 80 ? 8.820 12.691 -9.189 1.00 97.75 80 ASN A O 1
ATOM 610 N N . ASP A 1 81 ? 10.171 12.086 -10.882 1.00 97.88 81 ASP A N 1
ATOM 611 C CA . ASP A 1 81 ? 9.128 12.111 -11.910 1.00 97.88 81 ASP A CA 1
ATOM 612 C C . ASP A 1 81 ? 8.129 10.972 -11.699 1.00 97.88 81 ASP A C 1
ATOM 614 O O . ASP A 1 81 ? 6.921 11.190 -11.785 1.00 97.88 81 ASP A O 1
ATOM 618 N N . ILE A 1 82 ? 8.613 9.787 -11.309 1.00 98.06 82 ILE A N 1
ATOM 619 C CA . ILE A 1 82 ? 7.751 8.656 -10.939 1.00 98.06 82 ILE A CA 1
ATOM 620 C C . ILE A 1 82 ? 6.868 9.035 -9.745 1.00 98.06 82 ILE A C 1
ATOM 622 O O . ILE A 1 82 ? 5.661 8.792 -9.770 1.00 98.06 82 ILE A O 1
ATOM 626 N N . TRP A 1 83 ? 7.430 9.666 -8.707 1.00 98.00 83 TRP A N 1
ATOM 627 C CA . TRP A 1 83 ? 6.646 10.133 -7.559 1.00 98.00 83 TRP A CA 1
ATOM 628 C C . TRP A 1 83 ? 5.635 11.210 -7.929 1.00 98.00 83 TRP A C 1
ATOM 630 O O . TRP A 1 83 ? 4.495 11.145 -7.474 1.00 98.00 83 TRP A O 1
ATOM 640 N N . LYS A 1 84 ? 6.029 12.175 -8.764 1.00 98.31 84 LYS A N 1
ATOM 641 C CA . LYS A 1 84 ? 5.129 13.217 -9.253 1.00 98.31 84 LYS A CA 1
ATOM 642 C C . LYS A 1 84 ? 3.941 12.599 -9.988 1.00 98.31 84 LYS A C 1
ATOM 644 O O . LYS A 1 84 ? 2.802 12.857 -9.610 1.00 98.31 84 LYS A O 1
ATOM 649 N N . TRP A 1 85 ? 4.212 11.719 -10.953 1.00 98.19 85 TRP A N 1
ATOM 650 C CA . TRP A 1 85 ? 3.175 10.981 -11.669 1.00 98.19 85 TRP A CA 1
ATOM 651 C C . TRP A 1 85 ? 2.284 10.187 -10.704 1.00 98.19 85 TRP A C 1
ATOM 653 O O . TRP A 1 85 ? 1.061 10.240 -10.814 1.00 98.19 85 TRP A O 1
ATOM 663 N N . SER A 1 86 ? 2.880 9.509 -9.717 1.00 97.88 86 SER A N 1
ATOM 664 C CA . SER A 1 86 ? 2.143 8.703 -8.735 1.00 97.88 86 SER A CA 1
ATOM 665 C C . SER A 1 86 ? 1.164 9.542 -7.924 1.00 97.88 86 SER A C 1
ATOM 667 O O . SER A 1 86 ? 0.036 9.121 -7.723 1.00 97.88 86 SER A O 1
ATOM 669 N N . ILE A 1 87 ? 1.576 10.725 -7.461 1.00 98.06 87 ILE A N 1
ATOM 670 C CA . ILE A 1 87 ? 0.715 11.627 -6.682 1.00 98.06 87 ILE A CA 1
ATOM 671 C C . ILE A 1 87 ? -0.430 12.165 -7.549 1.00 98.06 87 ILE A C 1
ATOM 673 O O . ILE A 1 87 ? -1.562 12.246 -7.078 1.00 98.06 87 ILE A O 1
ATOM 677 N N . GLU A 1 88 ? -0.145 12.516 -8.804 1.00 98.12 88 GLU A N 1
ATOM 678 C CA . GLU A 1 88 ? -1.128 13.076 -9.739 1.00 98.12 88 GLU A CA 1
ATOM 679 C C . GLU A 1 88 ? -2.168 12.044 -10.209 1.00 98.12 88 GLU A C 1
ATOM 681 O O . GLU A 1 88 ? -3.304 12.417 -10.492 1.00 98.12 88 GLU A O 1
ATOM 686 N N . ASN A 1 89 ? -1.803 10.759 -10.268 1.00 97.81 89 ASN A N 1
ATOM 687 C CA . ASN A 1 89 ? -2.635 9.696 -10.846 1.00 97.81 89 ASN A CA 1
ATOM 688 C C . ASN A 1 89 ? -3.147 8.676 -9.815 1.00 97.81 89 ASN A C 1
ATOM 690 O O . ASN A 1 89 ? -3.774 7.689 -10.195 1.00 97.81 89 ASN A O 1
ATOM 694 N N . TRP A 1 90 ? -2.892 8.889 -8.520 1.00 97.56 90 TRP A N 1
ATOM 695 C CA . TRP A 1 90 ? -3.295 7.939 -7.485 1.00 97.56 90 TRP A CA 1
ATOM 696 C C . TRP A 1 90 ? -4.819 7.836 -7.349 1.00 97.56 90 TRP A C 1
ATOM 698 O O . TRP A 1 90 ? -5.492 8.810 -7.008 1.00 97.56 90 TRP A O 1
ATOM 708 N N . ASP A 1 91 ? -5.348 6.619 -7.479 1.00 96.94 91 ASP A N 1
ATOM 709 C CA . ASP A 1 91 ? -6.723 6.290 -7.105 1.00 96.94 91 ASP A CA 1
ATOM 710 C C . ASP A 1 91 ? -6.754 5.055 -6.195 1.00 96.94 91 ASP A C 1
ATOM 712 O O . ASP A 1 91 ? -6.452 3.923 -6.588 1.00 96.94 91 ASP A O 1
ATOM 716 N N . VAL A 1 92 ? -7.178 5.274 -4.947 1.00 94.50 92 VAL A N 1
ATOM 717 C CA . VAL A 1 92 ? -7.321 4.216 -3.939 1.00 94.50 92 VAL A CA 1
ATOM 718 C C . VAL A 1 92 ? -8.350 3.155 -4.343 1.00 94.50 92 VAL A C 1
ATOM 720 O O . VAL A 1 92 ? -8.255 2.019 -3.891 1.00 94.50 92 VAL A O 1
ATOM 723 N N . LYS A 1 93 ? -9.319 3.488 -5.204 1.00 94.56 93 LYS A N 1
ATOM 724 C CA . LYS A 1 93 ? -10.334 2.541 -5.687 1.00 94.56 93 LYS A CA 1
ATOM 725 C C . LYS A 1 93 ? -9.755 1.498 -6.640 1.00 94.56 93 LYS A C 1
ATOM 727 O O . LYS A 1 93 ? -10.362 0.446 -6.810 1.00 94.56 93 LYS A O 1
ATOM 732 N N . LEU A 1 94 ? -8.599 1.781 -7.245 1.00 95.56 94 LEU A N 1
ATOM 733 C CA . LEU A 1 94 ? -7.886 0.838 -8.106 1.00 95.56 94 LEU A CA 1
ATOM 734 C C . LEU A 1 94 ? -7.065 -0.182 -7.308 1.00 95.56 94 LEU A C 1
ATOM 736 O O . LEU A 1 94 ? -6.616 -1.181 -7.872 1.00 95.56 94 LEU A O 1
ATOM 740 N N . VAL A 1 95 ? -6.881 0.036 -6.000 1.00 94.69 95 VAL A N 1
ATOM 741 C CA . VAL A 1 95 ? -6.157 -0.902 -5.140 1.00 94.69 95 VAL A CA 1
ATOM 742 C C . VAL A 1 95 ? -6.942 -2.219 -5.048 1.00 94.69 95 VAL A C 1
ATOM 744 O O . VAL A 1 95 ? -8.101 -2.209 -4.624 1.00 94.69 95 VAL A O 1
ATOM 747 N N . PRO A 1 96 ? -6.337 -3.367 -5.407 1.00 92.56 96 PRO A N 1
ATOM 748 C CA . PRO A 1 96 ? -7.015 -4.658 -5.345 1.00 92.56 96 PRO A CA 1
ATOM 749 C C . PRO A 1 96 ? -7.445 -5.030 -3.920 1.00 92.56 96 PRO A C 1
ATOM 751 O O . PRO A 1 96 ? -6.672 -4.882 -2.976 1.00 92.56 96 PRO A O 1
ATOM 754 N N . GLY A 1 97 ? -8.652 -5.585 -3.774 1.00 87.44 97 GLY A N 1
ATOM 755 C CA . GLY A 1 97 ? -9.167 -6.076 -2.486 1.00 87.44 97 GLY A CA 1
ATOM 756 C C . GLY A 1 97 ? -8.681 -7.475 -2.081 1.00 87.44 97 GLY A C 1
ATOM 757 O O . GLY A 1 97 ? -8.894 -7.882 -0.943 1.00 87.44 97 GLY A O 1
ATOM 758 N N . ASN A 1 98 ? -8.022 -8.200 -2.991 1.00 83.69 98 ASN A N 1
ATOM 759 C CA . ASN A 1 98 ? -7.550 -9.574 -2.792 1.00 83.69 98 ASN A CA 1
ATOM 760 C C . ASN A 1 98 ? -6.023 -9.642 -2.894 1.00 83.69 98 ASN A C 1
ATOM 762 O O . ASN A 1 98 ? -5.413 -8.821 -3.580 1.00 83.69 98 ASN A O 1
ATOM 766 N N . ASN A 1 99 ? -5.416 -10.650 -2.260 1.00 81.06 99 ASN A N 1
ATOM 767 C CA . ASN A 1 99 ? -3.981 -10.917 -2.379 1.00 81.06 99 ASN A CA 1
ATOM 768 C C . ASN A 1 99 ? -3.572 -11.068 -3.851 1.00 81.06 99 ASN A C 1
ATOM 770 O O . ASN A 1 99 ? -4.329 -11.607 -4.661 1.00 81.06 99 ASN A O 1
ATOM 774 N N . LYS A 1 100 ? -2.370 -10.595 -4.183 1.00 78.12 100 LYS A N 1
ATOM 775 C CA . LYS A 1 100 ? -1.818 -10.682 -5.535 1.00 78.12 100 LYS A CA 1
ATOM 776 C C . LYS A 1 100 ? -0.545 -11.512 -5.518 1.00 78.12 100 LYS A C 1
ATOM 778 O O . LYS A 1 100 ? 0.380 -11.207 -4.762 1.00 78.12 100 LYS A O 1
ATOM 783 N N . CYS A 1 101 ? -0.510 -12.514 -6.393 1.00 72.19 101 CYS A N 1
ATOM 784 C CA . CYS A 1 101 ? 0.732 -13.191 -6.727 1.00 72.19 101 CYS A CA 1
ATOM 785 C C . CYS A 1 101 ? 1.695 -12.186 -7.369 1.00 72.19 101 CYS A C 1
ATOM 787 O O . CYS A 1 101 ? 1.282 -11.356 -8.190 1.00 72.19 101 CYS A O 1
ATOM 789 N N . ILE A 1 102 ? 2.964 -12.250 -6.978 1.00 70.62 102 ILE A N 1
ATOM 790 C CA . ILE A 1 102 ? 4.052 -11.577 -7.678 1.00 70.62 102 ILE A CA 1
ATOM 791 C C . ILE A 1 102 ? 4.967 -12.644 -8.262 1.00 70.62 102 ILE A C 1
ATOM 793 O O . ILE A 1 102 ? 5.590 -13.393 -7.519 1.00 70.62 102 ILE A O 1
ATOM 797 N N . SER A 1 103 ? 5.096 -12.665 -9.586 1.00 57.50 103 SER A N 1
ATOM 798 C CA . SER A 1 103 ? 6.159 -13.419 -10.246 1.00 57.50 103 SER A CA 1
ATOM 799 C C . SER A 1 103 ? 7.481 -12.689 -9.983 1.00 57.50 103 SER A C 1
ATOM 801 O O . SER A 1 103 ? 7.679 -11.574 -10.481 1.00 57.50 103 SER A O 1
ATOM 803 N N . ILE A 1 104 ? 8.324 -13.267 -9.122 1.00 49.72 104 ILE A N 1
ATOM 804 C CA . ILE A 1 104 ? 9.671 -12.759 -8.809 1.00 49.72 104 ILE A CA 1
ATOM 805 C C . ILE A 1 104 ? 10.609 -13.042 -9.981 1.00 49.72 104 ILE A C 1
ATOM 807 O O . ILE A 1 104 ? 10.618 -14.195 -10.463 1.00 49.72 104 ILE A O 1
#

pLDDT: mean 89.36, std 12.07, range [49.72, 98.44]

Sequence (104 aa):
VRGSDLLDSSPRQIYLQQLLGYTTPGYCHLPLAVDDDGNKISKSEGGASVEIKYKEKLLCKSLAFLGQNPPDDLSDSSINDIWKWSIENWDVKLVPGNNKCISI

Mean predicted aligned error: 5.27 Å

Foldseek 3Di:
DEACVCVVVLVVVQVVCVVVVHDDDDDDHAAFEAAPVRHGQDVVVVGDDPDCPQVLVVLCVVCVQQQQDDDPCSSVDDPVSSVVCCVVRDDNVRGDPYHDYDDD

Solvent-accessible surface area (backbone atoms only — not comparable to full-atom values): 6368 Å² total; per-residue (Å²): 113,46,57,45,91,51,51,87,52,43,68,60,52,50,52,52,32,56,77,71,72,46,84,83,77,86,84,48,54,40,49,45,58,17,37,94,88,64,48,71,73,40,70,86,78,76,45,72,80,86,68,68,92,52,42,40,49,50,50,45,52,50,37,42,69,43,44,56,68,64,64,86,68,49,40,79,46,54,67,66,55,45,50,52,50,46,68,77,61,67,52,78,85,45,39,45,89,54,69,41,68,54,92,127

Radius of gyration: 16.56 Å; Cα contacts (8 Å, |Δi|>4): 103; chains: 1; bounding box: 35×34×45 Å

Secondary structure (DSSP, 8-state):
-EEGGGGGGHHHHHHHHHHTTPPPPP--EEPPEE-TT--B--GGGT-----GGGHHHHHHHHHHHTT----GGGGGS-HHHHHHHHHHH--GGGS-SS-EE---